Protein AF-A0A2Z2I268-F1 (afdb_monomer_lite)

Secondary structure (DSSP, 8-state):
-EEEEEEEEEEEEEEEEE-TTS-EEEEEEEEEEEEEEEEEEETTTEEEE-TT--THHHHHHHHHHT----PPEE-HHHHHHTSSS-EEEEEEEEEETTTEEEEEEE-SSGGGSHHHHHHHHHS-EEEEEEEEEETTEEEEEEEETTS-EEEEES---HHHHHHHHHHHTGGGEE----

Foldseek 3Di:
DKDKDKDKDKDWDWDWDQDPVRDIDIDIDIDIDMDMWMWDDDPPAAIDIDPPDDPCVQVVVCVVVVHRHDFWFFQPLVLVVPAPQWWWQKWKWADDDDPGRIDMDGDTSCCPPPVVVSCSVPTRTFKTWTFHDDPHFTWTKIDGRRGDIDTPPDPDDPVRVVVCCVVRTRVRTDDPDD

Sequence (178 aa):
MEGTIAIEQQVEYEESEIDGNGNVQSESRYRKVAERAQFIQVPNQFVILESGAPSMMFDILGRTTDCAYEPAEIDIDGFILDQEEPSLWMLGFYEHGTQAENGTLYGSDIADDPIASDILQDSACNQVGIEHFYSDDAVKARASESGYIEVYSPDYEVEEFTDYLVDVLASHINRPTV

pLDDT: mean 86.97, std 7.16, range [46.28, 96.5]

Structure (mmCIF, N/CA/C/O backbone):
data_AF-A0A2Z2I268-F1
#
_entry.id   AF-A0A2Z2I268-F1
#
loop_
_atom_site.group_PDB
_atom_site.id
_atom_site.type_symbol
_atom_site.label_atom_id
_atom_site.label_alt_id
_atom_site.label_comp_id
_atom_site.label_asym_id
_atom_site.label_entity_id
_atom_site.label_seq_id
_atom_site.pdbx_PDB_ins_code
_atom_site.Cartn_x
_atom_site.Cartn_y
_atom_site.Cartn_z
_atom_site.occupancy
_atom_site.B_iso_or_equiv
_atom_site.auth_seq_id
_atom_site.auth_comp_id
_atom_site.auth_asym_id
_atom_site.auth_atom_id
_atom_site.pdbx_PDB_model_num
ATOM 1 N N . MET A 1 1 ? -17.820 -6.958 -0.004 1.00 83.12 1 MET A N 1
ATOM 2 C CA . MET A 1 1 ? -18.765 -6.470 1.031 1.00 83.12 1 MET A CA 1
ATOM 3 C C . MET A 1 1 ? -18.080 -5.348 1.773 1.00 83.12 1 MET A C 1
ATOM 5 O O . MET A 1 1 ? -16.990 -5.573 2.276 1.00 83.12 1 MET A O 1
ATOM 9 N N . GLU A 1 2 ? -18.700 -4.178 1.838 1.00 89.62 2 GLU A N 1
ATOM 10 C CA . GLU A 1 2 ? -18.192 -3.047 2.617 1.00 89.62 2 GLU A CA 1
ATOM 11 C C . GLU A 1 2 ? -18.703 -3.093 4.054 1.00 89.62 2 GLU A C 1
ATOM 13 O O . GLU A 1 2 ? -19.830 -3.527 4.320 1.00 89.62 2 GLU A O 1
ATOM 18 N N . GLY A 1 3 ? -17.884 -2.618 4.982 1.00 88.06 3 GLY A N 1
ATOM 19 C CA . GLY A 1 3 ? -18.253 -2.517 6.381 1.00 88.06 3 GLY A CA 1
ATOM 20 C C . GLY A 1 3 ? -17.478 -1.441 7.123 1.00 88.06 3 GLY A C 1
ATOM 21 O O . GLY A 1 3 ? -16.538 -0.827 6.623 1.00 88.06 3 GLY A O 1
ATOM 22 N N . THR A 1 4 ? -17.899 -1.204 8.360 1.00 88.94 4 THR A N 1
ATOM 23 C CA . THR A 1 4 ? -17.214 -0.302 9.284 1.00 88.94 4 THR A CA 1
ATOM 24 C C . THR A 1 4 ? -16.918 -1.051 10.564 1.00 88.94 4 THR A C 1
ATOM 26 O O . THR A 1 4 ? -17.794 -1.712 11.127 1.00 88.94 4 THR A O 1
ATOM 29 N N . ILE A 1 5 ? -15.693 -0.904 11.046 1.00 86.62 5 ILE A N 1
ATOM 30 C CA . ILE A 1 5 ? -15.260 -1.386 12.349 1.00 86.62 5 ILE A CA 1
ATOM 31 C C . ILE A 1 5 ? -14.951 -0.191 13.249 1.00 86.62 5 ILE A C 1
ATOM 33 O O . ILE A 1 5 ? -14.466 0.844 12.793 1.00 86.62 5 ILE A O 1
ATOM 37 N N . ALA A 1 6 ? -15.278 -0.309 14.533 1.00 86.75 6 ALA A N 1
ATOM 38 C CA . ALA A 1 6 ? -15.026 0.730 15.518 1.00 86.75 6 ALA A CA 1
ATOM 39 C C . ALA A 1 6 ? -14.475 0.118 16.803 1.00 86.75 6 ALA A C 1
ATOM 41 O O . ALA A 1 6 ? -14.964 -0.917 17.259 1.00 86.75 6 ALA A O 1
ATOM 42 N N . ILE A 1 7 ? -13.485 0.782 17.392 1.00 83.69 7 ILE A N 1
ATOM 43 C CA . ILE A 1 7 ? -12.809 0.349 18.613 1.00 83.69 7 ILE A CA 1
ATOM 44 C C . ILE A 1 7 ? -12.699 1.513 19.590 1.00 83.69 7 ILE A C 1
ATOM 46 O O . ILE A 1 7 ? -12.610 2.670 19.187 1.00 83.69 7 ILE A O 1
ATOM 50 N N . GLU A 1 8 ? -12.693 1.211 20.883 1.00 85.69 8 GLU A N 1
ATOM 51 C CA . GLU A 1 8 ? -12.307 2.166 21.920 1.00 85.69 8 GLU A CA 1
ATOM 52 C C . GLU A 1 8 ? -10.978 1.701 22.511 1.00 85.69 8 GLU A C 1
ATOM 54 O O . GLU A 1 8 ? -10.890 0.579 23.013 1.00 85.69 8 GLU A O 1
ATOM 59 N N . GLN A 1 9 ? -9.960 2.559 22.467 1.00 83.44 9 GLN A N 1
ATOM 60 C CA . GLN A 1 9 ? -8.645 2.271 23.031 1.00 83.44 9 GLN A CA 1
ATOM 61 C C . GLN A 1 9 ? -8.182 3.345 24.013 1.00 83.44 9 GLN A C 1
ATOM 63 O O . GLN A 1 9 ? -8.566 4.512 23.922 1.00 83.44 9 GLN A O 1
ATOM 68 N N . GLN A 1 10 ? -7.354 2.943 24.978 1.00 87.62 10 GLN A N 1
ATOM 69 C CA . GLN A 1 10 ? -6.630 3.879 25.833 1.00 87.62 10 GLN A CA 1
ATOM 70 C C . GLN A 1 10 ? -5.290 4.201 25.187 1.00 87.62 10 GLN A C 1
ATOM 72 O O . GLN A 1 10 ? -4.464 3.312 25.007 1.00 87.62 10 GLN A O 1
ATOM 77 N N . VAL A 1 11 ? -5.086 5.474 24.866 1.00 87.44 11 VAL A N 1
ATOM 78 C CA . VAL A 1 11 ? -3.840 5.976 24.287 1.00 87.44 11 VAL A CA 1
ATOM 79 C C . VAL A 1 11 ? -3.118 6.796 25.345 1.00 87.44 11 VAL A C 1
ATOM 81 O O . VAL A 1 11 ? -3.721 7.681 25.966 1.00 87.44 11 VAL A O 1
ATOM 84 N N . GLU A 1 12 ? -1.845 6.476 25.559 1.00 89.94 12 GLU A N 1
ATOM 85 C CA . GLU A 1 12 ? -0.940 7.273 26.382 1.00 89.94 12 GLU A CA 1
ATOM 86 C C . GLU A 1 12 ? -0.520 8.534 25.622 1.00 89.94 12 GLU A C 1
ATOM 88 O O . GLU A 1 12 ? -0.237 8.486 24.425 1.00 89.94 12 GLU A O 1
ATOM 93 N N . TYR A 1 13 ? -0.496 9.671 26.305 1.00 89.19 13 TYR A N 1
ATOM 94 C CA . TYR A 1 13 ? 0.035 10.921 25.780 1.00 89.19 13 TYR A CA 1
ATOM 95 C C . TYR A 1 13 ? 0.835 11.639 26.864 1.00 89.19 13 TYR A C 1
ATOM 97 O O . TYR A 1 13 ? 0.516 11.546 28.050 1.00 89.19 13 TYR A O 1
ATOM 105 N N . GLU A 1 14 ? 1.865 12.370 26.447 1.00 90.06 14 GLU A N 1
ATOM 106 C CA . GLU A 1 14 ? 2.637 13.227 27.341 1.00 90.06 14 GLU A CA 1
ATOM 107 C C . GLU A 1 14 ? 2.021 14.625 27.384 1.00 90.06 14 GLU A C 1
ATOM 109 O O . GLU A 1 14 ? 1.781 15.257 26.352 1.00 90.06 14 GLU A O 1
ATOM 114 N N . GLU A 1 15 ? 1.766 15.116 28.592 1.00 89.81 15 GLU A N 1
ATOM 115 C CA . GLU A 1 15 ? 1.411 16.508 28.837 1.00 89.81 15 GLU A CA 1
ATOM 116 C C . GLU A 1 15 ? 2.597 17.195 29.509 1.00 89.81 15 GLU A C 1
ATOM 118 O O . GLU A 1 15 ? 3.035 16.775 30.582 1.00 89.81 15 GLU A O 1
ATOM 123 N N . SER A 1 16 ? 3.134 18.231 28.861 1.00 90.62 16 SER A N 1
ATOM 124 C CA . SER A 1 16 ? 4.250 19.014 29.388 1.00 90.62 16 SER A CA 1
ATOM 125 C C . SER A 1 16 ? 3.774 20.375 29.882 1.00 90.62 16 SER A C 1
ATOM 127 O O . SER A 1 16 ? 3.168 21.139 29.129 1.00 90.62 16 SER A O 1
ATOM 129 N N . GLU A 1 17 ? 4.112 20.711 31.123 1.00 86.94 17 GLU A N 1
ATOM 130 C CA . GLU A 1 17 ? 3.872 22.028 31.712 1.00 86.94 17 GLU A CA 1
ATOM 131 C C . GLU A 1 17 ? 5.206 22.703 32.052 1.00 86.94 17 GLU A C 1
ATOM 133 O O . GLU A 1 17 ? 6.148 22.060 32.523 1.00 86.94 17 GLU A O 1
ATOM 138 N N . ILE A 1 18 ? 5.293 24.011 31.790 1.00 87.88 18 ILE A N 1
ATOM 139 C CA . ILE A 1 18 ? 6.436 24.837 32.185 1.00 87.88 18 ILE A CA 1
ATOM 140 C C . ILE A 1 18 ? 6.054 25.573 33.465 1.00 87.88 18 ILE A C 1
ATOM 142 O O . ILE A 1 18 ? 5.133 26.392 33.458 1.00 87.88 18 ILE A O 1
ATOM 146 N N . ASP A 1 19 ? 6.764 25.298 34.557 1.00 85.94 19 ASP A N 1
ATOM 147 C CA . ASP A 1 19 ? 6.516 25.976 35.826 1.00 85.94 19 ASP A CA 1
ATOM 148 C C . ASP A 1 19 ? 6.987 27.447 35.804 1.00 85.94 19 ASP A C 1
ATOM 150 O O . ASP A 1 19 ? 7.708 27.901 34.912 1.00 85.94 19 ASP A O 1
ATOM 154 N N . GLY A 1 20 ? 6.605 28.221 36.826 1.00 79.25 20 GLY A N 1
ATOM 155 C CA . GLY A 1 20 ? 6.996 29.632 36.958 1.00 79.25 20 GLY A CA 1
ATOM 156 C C . GLY A 1 20 ? 8.507 29.886 37.104 1.00 79.25 20 GLY A C 1
ATOM 157 O O . GLY A 1 20 ? 8.922 31.044 37.083 1.00 79.25 20 GLY A O 1
ATOM 158 N N . ASN A 1 21 ? 9.322 28.834 37.240 1.00 85.19 21 ASN A N 1
ATOM 159 C CA . ASN A 1 21 ? 10.784 28.881 37.291 1.00 85.19 21 ASN A CA 1
ATOM 160 C C . ASN A 1 21 ? 11.436 28.402 35.979 1.00 85.19 21 ASN A C 1
ATOM 162 O O . ASN A 1 21 ? 12.664 28.383 35.888 1.00 85.19 21 ASN A O 1
ATOM 166 N N . GLY A 1 22 ? 10.643 28.035 34.969 1.00 83.62 22 GLY A N 1
ATOM 167 C CA . GLY A 1 22 ? 11.122 27.562 33.674 1.00 83.62 22 GLY A CA 1
ATOM 168 C C . GLY A 1 22 ? 11.483 26.076 33.627 1.00 83.62 22 GLY A C 1
ATOM 169 O O . GLY A 1 22 ? 12.106 25.654 32.654 1.00 83.62 22 GLY A O 1
ATOM 170 N N . ASN A 1 23 ? 11.119 25.274 34.634 1.00 86.00 23 ASN A N 1
ATOM 171 C CA . ASN A 1 23 ? 11.296 23.823 34.555 1.00 86.00 23 ASN A CA 1
ATOM 172 C C . ASN A 1 23 ? 10.165 23.203 33.735 1.00 86.00 23 ASN A C 1
ATOM 174 O O . ASN A 1 23 ? 8.999 23.529 33.946 1.00 86.00 23 ASN A O 1
ATOM 178 N N . VAL A 1 24 ? 10.513 22.269 32.852 1.00 85.88 24 VAL A N 1
ATOM 179 C CA . VAL A 1 24 ? 9.539 21.450 32.125 1.00 85.88 24 VAL A CA 1
ATOM 180 C C . VAL A 1 24 ? 9.267 20.189 32.938 1.00 85.88 24 VAL A C 1
ATOM 182 O O . VAL A 1 24 ? 10.198 19.445 33.249 1.00 85.88 24 VAL A O 1
ATOM 185 N N . GLN A 1 25 ? 8.007 19.948 33.282 1.00 84.62 25 GLN A N 1
ATOM 186 C CA . GLN A 1 25 ? 7.550 18.680 33.845 1.00 84.62 25 GLN A CA 1
ATOM 187 C C . GLN A 1 25 ? 6.657 17.991 32.820 1.00 84.62 25 GLN A C 1
ATOM 189 O O . GLN A 1 25 ? 5.728 18.613 32.316 1.00 84.62 25 GLN A O 1
ATOM 194 N N . SER A 1 26 ? 6.948 16.725 32.523 1.00 89.00 26 SER A N 1
ATOM 195 C CA . SER A 1 26 ? 6.102 15.879 31.679 1.00 89.00 26 SER A CA 1
ATOM 196 C C . SER A 1 26 ? 5.417 14.825 32.542 1.00 89.00 26 SER A C 1
ATOM 198 O O . SER A 1 26 ? 6.075 14.161 33.346 1.00 89.00 26 SER A O 1
ATOM 200 N N . GLU A 1 27 ? 4.108 14.669 32.374 1.00 89.94 27 GLU A N 1
ATOM 201 C CA . GLU A 1 27 ? 3.313 13.610 32.997 1.00 89.94 27 GLU A CA 1
ATOM 202 C C . GLU A 1 27 ? 2.677 12.743 31.903 1.00 89.94 27 GLU A C 1
ATOM 204 O O . GLU A 1 27 ? 2.042 13.260 30.980 1.00 89.94 27 GLU A O 1
ATOM 209 N N . SER A 1 28 ? 2.826 11.420 32.020 1.00 89.38 28 SER A N 1
ATOM 210 C CA . SER A 1 28 ? 2.080 10.464 31.200 1.00 89.38 28 SER A CA 1
ATOM 211 C C . SER A 1 28 ? 0.619 10.440 31.626 1.00 89.38 28 SER A C 1
ATOM 213 O O . SER A 1 28 ? 0.295 10.161 32.785 1.00 89.38 28 SER A O 1
ATOM 215 N N . ARG A 1 29 ? -0.283 10.671 30.678 1.00 92.25 29 ARG A N 1
ATOM 216 C CA . ARG A 1 29 ? -1.727 10.563 30.879 1.00 92.25 29 ARG A CA 1
ATOM 217 C C . ARG A 1 29 ? -2.340 9.625 29.861 1.00 92.25 29 ARG A C 1
ATOM 219 O O . ARG A 1 29 ? -1.812 9.411 28.779 1.00 92.25 29 ARG A O 1
ATOM 226 N N . TYR A 1 30 ? -3.499 9.082 30.212 1.00 91.38 30 TYR A N 1
ATOM 227 C CA . TYR A 1 30 ? -4.261 8.204 29.335 1.00 91.38 30 TYR A CA 1
ATOM 228 C C . TYR A 1 30 ? -5.578 8.865 28.969 1.00 91.38 30 TYR A C 1
ATOM 230 O O . TYR A 1 30 ? -6.285 9.395 29.830 1.00 91.38 30 TYR A O 1
ATOM 238 N N . ARG A 1 31 ? -5.949 8.779 27.696 1.00 89.62 31 ARG A N 1
ATOM 239 C CA . ARG A 1 31 ? -7.285 9.155 27.228 1.00 89.62 31 ARG A CA 1
ATOM 240 C C . ARG A 1 31 ? -7.908 8.016 26.442 1.00 89.62 31 ARG A C 1
ATOM 242 O O . ARG A 1 31 ? -7.213 7.264 25.765 1.00 89.62 31 ARG A O 1
ATOM 249 N N . LYS A 1 32 ? -9.233 7.912 26.520 1.00 90.12 32 LYS A N 1
ATOM 250 C CA . LYS A 1 32 ? -10.000 7.024 25.649 1.00 90.12 32 LYS A CA 1
ATOM 251 C C . LYS A 1 32 ? -10.163 7.683 24.286 1.00 90.12 32 LYS A C 1
ATOM 253 O O . LYS A 1 32 ? -10.634 8.817 24.212 1.00 90.12 32 LYS A O 1
ATOM 258 N N . VAL A 1 33 ? -9.786 6.971 23.236 1.00 86.50 33 VAL A N 1
ATOM 259 C CA . VAL A 1 33 ? -9.963 7.377 21.844 1.00 86.50 33 VAL A CA 1
ATOM 260 C C . VAL A 1 33 ? -10.835 6.330 21.169 1.00 86.50 33 VAL A C 1
ATOM 262 O O . VAL A 1 33 ? -10.580 5.132 21.289 1.00 86.50 33 VAL A O 1
ATOM 265 N N . ALA A 1 34 ? -11.895 6.790 20.507 1.00 85.94 34 ALA A N 1
ATOM 266 C CA . ALA A 1 34 ? -12.694 5.946 19.637 1.00 85.94 34 ALA A CA 1
ATOM 267 C C . ALA A 1 34 ? -12.119 6.040 18.226 1.00 85.94 34 ALA A C 1
ATOM 269 O O . ALA A 1 34 ? -12.072 7.129 17.654 1.00 85.94 34 ALA A O 1
ATOM 270 N N . GLU A 1 35 ? -11.711 4.907 17.678 1.00 85.38 35 GLU A N 1
ATOM 271 C CA . GLU A 1 35 ? -11.192 4.809 16.322 1.00 85.38 35 GLU A CA 1
ATOM 272 C C . GLU A 1 35 ? -12.149 4.015 15.458 1.00 85.38 35 GLU A C 1
ATOM 274 O O . GLU A 1 35 ? -12.860 3.123 15.928 1.00 85.38 35 GLU A O 1
ATOM 279 N N . ARG A 1 36 ? -12.216 4.400 14.192 1.00 87.06 36 ARG A N 1
ATOM 280 C CA . ARG A 1 36 ? -13.084 3.794 13.196 1.00 87.06 36 ARG A CA 1
ATOM 281 C C . ARG A 1 36 ? -12.275 3.605 11.934 1.00 87.06 36 ARG A C 1
ATOM 283 O O . ARG A 1 36 ? -11.471 4.472 11.617 1.00 87.06 36 ARG A O 1
ATOM 290 N N . ALA A 1 37 ? -12.531 2.509 11.244 1.00 87.38 37 ALA A N 1
ATOM 291 C CA . ALA A 1 37 ? -12.019 2.295 9.906 1.00 87.38 37 ALA A CA 1
ATOM 292 C C . ALA A 1 37 ? -13.091 1.651 9.045 1.00 87.38 37 ALA A C 1
ATOM 294 O O . ALA A 1 37 ? -13.948 0.893 9.529 1.00 87.38 37 ALA A O 1
ATOM 295 N N . GLN A 1 38 ? -13.022 1.953 7.761 1.00 89.81 38 GLN A N 1
ATOM 296 C CA . GLN A 1 38 ? -13.740 1.209 6.746 1.00 89.8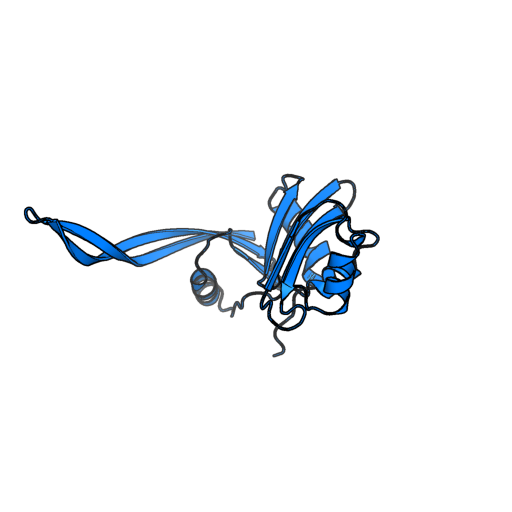1 38 GLN A CA 1
ATOM 297 C C . GLN A 1 38 ? -12.952 -0.035 6.347 1.00 89.81 38 GLN A C 1
ATOM 299 O O . GLN A 1 38 ? -11.724 -0.086 6.458 1.00 89.81 38 GLN A O 1
ATOM 304 N N . PHE A 1 39 ? -13.679 -1.057 5.913 1.00 90.19 39 PHE A N 1
ATOM 305 C CA . PHE A 1 39 ? -13.072 -2.253 5.359 1.00 90.19 39 PHE A CA 1
ATOM 306 C C . PHE A 1 39 ? -13.881 -2.798 4.191 1.00 90.19 39 PHE A C 1
ATOM 308 O O . PHE A 1 39 ? -15.109 -2.678 4.148 1.00 90.19 39 PHE A O 1
ATOM 315 N N . ILE A 1 40 ? -13.177 -3.462 3.281 1.00 90.06 40 ILE A N 1
ATOM 316 C CA . ILE A 1 40 ? -13.757 -4.216 2.176 1.00 90.06 40 ILE A CA 1
ATOM 317 C C . ILE A 1 40 ? -13.368 -5.674 2.370 1.00 90.06 40 ILE A C 1
ATOM 319 O O . ILE A 1 40 ? -12.192 -6.016 2.429 1.00 90.06 40 ILE A O 1
ATOM 323 N N . GLN A 1 41 ? -14.359 -6.550 2.466 1.00 87.00 41 GLN A N 1
ATOM 324 C CA . GLN A 1 41 ? -14.152 -7.990 2.469 1.00 87.00 41 GLN A CA 1
ATOM 325 C C . GLN A 1 41 ? -14.389 -8.555 1.069 1.00 87.00 41 GLN A C 1
ATOM 327 O O . GLN A 1 41 ? -15.510 -8.465 0.546 1.00 87.00 41 GLN A O 1
ATOM 332 N N . VAL A 1 42 ? -13.362 -9.199 0.516 1.00 86.25 42 VAL A N 1
ATOM 333 C CA . VAL A 1 42 ? -13.444 -10.038 -0.683 1.00 86.25 42 VAL A CA 1
ATOM 334 C C . VAL A 1 42 ? -13.592 -11.494 -0.223 1.00 86.25 42 VAL A C 1
ATOM 336 O O . VAL A 1 42 ? -12.652 -12.065 0.340 1.00 86.25 42 VAL A O 1
ATOM 339 N N . PRO A 1 43 ? -14.781 -12.111 -0.375 1.00 80.69 43 PRO A N 1
ATOM 340 C CA . PRO A 1 43 ? -15.060 -13.423 0.201 1.00 80.69 43 PRO A CA 1
ATOM 341 C C . PRO A 1 43 ? -14.058 -14.496 -0.233 1.00 80.69 43 PRO A C 1
ATOM 343 O O . PRO A 1 43 ? -13.804 -14.668 -1.422 1.00 80.69 43 PRO A O 1
ATOM 346 N N . ASN A 1 44 ? -13.550 -15.261 0.738 1.00 77.06 44 ASN A N 1
ATOM 347 C CA . ASN A 1 44 ? -12.555 -16.326 0.546 1.00 77.06 44 ASN A CA 1
ATOM 348 C C . ASN A 1 44 ? -11.223 -15.866 -0.078 1.00 77.06 44 ASN A C 1
ATOM 350 O O . ASN A 1 44 ? -10.492 -16.706 -0.603 1.00 77.06 44 ASN A O 1
ATOM 354 N N . GLN A 1 45 ? -10.916 -14.565 -0.041 1.00 82.94 45 GLN A N 1
ATOM 355 C CA . GLN A 1 45 ? -9.664 -14.024 -0.571 1.00 82.94 45 GLN A CA 1
ATOM 356 C C . GLN A 1 45 ? -8.932 -13.182 0.474 1.00 82.94 45 GLN A C 1
ATOM 358 O O . GLN A 1 45 ? -7.995 -13.675 1.094 1.00 82.94 45 GLN A O 1
ATOM 363 N N . PHE A 1 46 ? -9.364 -11.941 0.696 1.00 86.88 46 PHE A N 1
ATOM 364 C CA . PHE A 1 46 ? -8.677 -10.994 1.574 1.00 86.88 46 PHE A CA 1
ATOM 365 C C . PHE A 1 46 ? -9.636 -9.937 2.135 1.00 86.88 46 PHE A C 1
ATOM 367 O O . PHE A 1 46 ? -10.790 -9.808 1.712 1.00 86.88 46 PHE A O 1
ATOM 374 N N . VAL A 1 47 ? -9.145 -9.182 3.117 1.00 88.88 47 VAL A N 1
ATOM 375 C CA . VAL A 1 47 ? -9.803 -7.984 3.642 1.00 88.88 47 VAL A CA 1
ATOM 376 C C . VAL A 1 47 ? -8.869 -6.799 3.458 1.00 88.88 47 VAL A C 1
ATOM 378 O O . VAL A 1 47 ? -7.696 -6.879 3.810 1.00 88.88 47 VAL A O 1
ATOM 381 N N . ILE A 1 48 ? -9.412 -5.703 2.943 1.00 89.56 48 ILE A N 1
ATOM 382 C CA . ILE A 1 48 ? -8.727 -4.419 2.821 1.00 89.56 48 ILE A CA 1
ATOM 383 C C . ILE A 1 48 ? -9.209 -3.535 3.963 1.00 89.56 48 ILE A C 1
ATOM 385 O O . ILE A 1 48 ? -10.417 -3.425 4.187 1.00 89.56 48 ILE A O 1
ATOM 389 N N . LEU A 1 49 ? -8.277 -2.905 4.670 1.00 89.50 49 LEU A N 1
ATOM 390 C CA . LEU A 1 49 ? -8.569 -1.871 5.656 1.00 89.50 49 LEU A CA 1
ATOM 391 C C . LEU A 1 49 ? -8.231 -0.499 5.081 1.00 89.50 49 LEU A C 1
ATOM 393 O O . LEU A 1 49 ? -7.268 -0.350 4.332 1.00 89.50 49 LEU A O 1
ATOM 397 N N . GLU A 1 50 ? -9.008 0.504 5.476 1.00 88.31 50 GLU A N 1
ATOM 398 C CA . GLU A 1 50 ? -8.687 1.906 5.224 1.00 88.31 50 GLU A CA 1
ATOM 399 C C . GLU A 1 50 ? -7.276 2.252 5.731 1.00 88.31 50 GLU A C 1
ATOM 401 O O . GLU A 1 50 ? -6.838 1.793 6.790 1.00 88.31 50 GLU A O 1
ATOM 406 N N . SER A 1 51 ? -6.559 3.087 4.977 1.00 80.38 51 SER A N 1
ATOM 407 C CA . SER A 1 51 ? -5.223 3.541 5.362 1.00 80.38 51 SER A CA 1
ATOM 408 C C . SER A 1 51 ? -5.235 4.227 6.734 1.00 80.38 51 SER A C 1
ATOM 410 O O . SER A 1 51 ? -6.113 5.030 7.044 1.00 80.38 51 SER A O 1
ATOM 412 N N . GLY A 1 52 ? -4.242 3.912 7.568 1.00 78.44 52 GLY A N 1
ATOM 413 C CA . GLY A 1 52 ? -4.146 4.425 8.938 1.00 78.44 52 GLY A CA 1
ATOM 414 C C . GLY A 1 52 ? -5.013 3.683 9.960 1.00 78.44 52 GLY A C 1
ATOM 415 O O . GLY A 1 52 ? -4.953 4.014 11.145 1.00 78.44 52 GLY A O 1
ATOM 416 N N . ALA A 1 53 ? -5.771 2.664 9.543 1.00 80.88 53 ALA A N 1
ATOM 417 C CA . ALA A 1 53 ? -6.445 1.762 10.465 1.00 80.88 53 ALA A CA 1
ATOM 418 C C . ALA A 1 53 ? -5.428 1.044 11.380 1.00 80.88 53 ALA A C 1
ATOM 420 O O . ALA A 1 53 ? -4.400 0.551 10.907 1.00 80.88 53 ALA A O 1
ATOM 421 N N . PRO A 1 54 ? -5.704 0.928 12.690 1.00 73.25 54 PRO A N 1
ATOM 422 C CA . PRO A 1 54 ? -4.879 0.146 13.601 1.00 73.25 54 PRO A CA 1
ATOM 423 C C . PRO A 1 54 ? -4.777 -1.315 13.177 1.00 73.25 54 PRO A C 1
ATOM 425 O O . PRO A 1 54 ? -5.791 -1.956 12.904 1.00 73.25 54 PRO A O 1
ATOM 428 N N . SER A 1 55 ? -3.579 -1.891 13.270 1.00 74.06 55 SER A N 1
ATOM 429 C CA . SER A 1 55 ? -3.348 -3.320 13.008 1.00 74.06 55 SER A CA 1
ATOM 430 C C . SER A 1 55 ? -4.231 -4.243 13.860 1.00 74.06 55 SER A C 1
ATOM 432 O O . SER A 1 55 ? -4.665 -5.292 13.392 1.00 74.06 55 SER A O 1
ATOM 434 N N . MET A 1 56 ? -4.594 -3.821 15.078 1.00 77.38 56 MET A N 1
ATOM 435 C CA . MET A 1 56 ? -5.525 -4.545 15.958 1.00 77.38 56 MET A CA 1
ATOM 436 C C . MET A 1 56 ? -6.917 -4.757 15.330 1.00 77.38 56 MET A C 1
ATOM 438 O O . MET A 1 56 ? -7.677 -5.619 15.772 1.00 77.38 56 MET A O 1
ATOM 442 N N . MET A 1 57 ? -7.287 -4.002 14.295 1.00 81.44 57 MET A N 1
ATOM 443 C CA . MET A 1 57 ? -8.558 -4.211 13.604 1.00 81.44 57 MET A CA 1
ATOM 444 C C . MET A 1 57 ? -8.624 -5.566 12.888 1.00 81.44 57 MET A C 1
ATOM 446 O O . MET A 1 57 ? -9.708 -6.152 12.855 1.00 81.44 57 MET A O 1
ATOM 450 N N . PHE A 1 58 ? -7.496 -6.125 12.429 1.00 82.00 58 PHE A N 1
ATOM 451 C CA . PHE A 1 58 ? -7.447 -7.496 11.904 1.00 82.00 58 PHE A CA 1
ATOM 452 C C . PHE A 1 58 ? -7.823 -8.531 12.973 1.00 82.00 58 PHE A C 1
ATOM 454 O O . PHE A 1 58 ? -8.645 -9.408 12.709 1.00 82.00 58 PHE A O 1
ATOM 461 N N . ASP A 1 59 ? -7.331 -8.379 14.209 1.00 82.19 59 ASP A N 1
ATOM 462 C CA . ASP A 1 59 ? -7.683 -9.274 15.323 1.00 82.19 59 ASP A CA 1
ATOM 463 C C . ASP A 1 59 ? -9.186 -9.254 15.620 1.00 82.19 59 ASP A C 1
ATOM 465 O O . ASP A 1 59 ? -9.799 -10.277 15.937 1.00 82.19 59 ASP A O 1
ATOM 469 N N . ILE A 1 60 ? -9.803 -8.075 15.553 1.00 83.50 60 ILE A N 1
ATOM 470 C CA . ILE A 1 60 ? -11.223 -7.902 15.874 1.00 83.50 60 ILE A CA 1
ATOM 471 C C . ILE A 1 60 ? -12.100 -8.462 14.760 1.00 83.50 60 ILE A C 1
ATOM 473 O O . ILE A 1 60 ? -13.077 -9.165 15.048 1.00 83.50 60 ILE A O 1
ATOM 477 N N . LEU A 1 61 ? -11.745 -8.197 13.502 1.00 83.38 61 LEU A N 1
ATOM 478 C CA . LEU A 1 61 ? -12.385 -8.843 12.361 1.00 83.38 61 LEU A CA 1
ATOM 479 C C . LEU A 1 61 ? -12.264 -10.361 12.480 1.00 83.38 61 LEU A C 1
ATOM 481 O O . LEU A 1 61 ? -13.259 -11.068 12.303 1.00 83.38 61 LEU A O 1
ATOM 485 N N . GLY A 1 62 ? -11.088 -10.859 12.860 1.00 83.81 62 GLY A N 1
ATOM 486 C CA . GLY A 1 62 ? -10.831 -12.284 13.009 1.00 83.81 62 GLY A CA 1
ATOM 487 C C . GLY A 1 62 ? -11.724 -12.940 14.056 1.00 83.81 62 GLY A C 1
ATOM 488 O O . GLY A 1 62 ? -12.419 -13.913 13.772 1.00 83.81 62 GLY A O 1
ATOM 489 N N . ARG A 1 63 ? -11.835 -12.324 15.238 1.00 83.88 63 ARG A N 1
ATOM 490 C CA . ARG A 1 63 ? -12.749 -12.775 16.305 1.00 83.88 63 ARG A CA 1
ATOM 491 C C . ARG A 1 63 ? -14.222 -12.747 15.899 1.00 83.88 63 ARG A C 1
ATOM 493 O O . ARG A 1 63 ? -14.997 -13.562 16.385 1.00 83.88 63 ARG A O 1
ATOM 500 N N . THR A 1 64 ? -14.618 -11.793 15.059 1.00 82.50 64 THR A N 1
ATOM 501 C CA . THR A 1 64 ? -16.022 -11.616 14.645 1.00 82.50 64 THR A CA 1
ATOM 502 C C . THR A 1 64 ? -16.417 -12.583 13.532 1.00 82.50 64 THR A C 1
ATOM 504 O O . THR A 1 64 ? -17.569 -13.005 13.461 1.00 82.50 64 THR A O 1
ATOM 507 N N . THR A 1 65 ? -15.468 -12.933 12.668 1.00 79.56 65 THR A N 1
ATOM 508 C CA . THR A 1 65 ? -15.692 -13.788 11.492 1.00 79.56 65 THR A CA 1
ATOM 509 C C . THR A 1 65 ? -15.212 -15.227 11.682 1.00 79.56 65 THR A C 1
ATOM 511 O O . THR A 1 65 ? -15.365 -16.030 10.768 1.00 79.56 65 THR A O 1
ATOM 514 N N . ASP A 1 66 ? -14.668 -15.556 12.859 1.00 81.94 66 ASP A N 1
ATOM 515 C CA . ASP A 1 66 ? -14.037 -16.849 13.164 1.00 81.94 66 ASP A CA 1
ATOM 516 C C . ASP A 1 66 ? -12.952 -17.221 12.133 1.00 81.94 66 ASP A C 1
ATOM 518 O O . ASP A 1 66 ? -12.827 -18.361 11.691 1.00 81.94 66 ASP A O 1
ATOM 522 N N . CYS A 1 67 ? -12.190 -16.211 11.703 1.00 81.56 67 CYS A N 1
ATOM 523 C CA . CYS A 1 67 ? -11.114 -16.317 10.720 1.00 81.56 67 CYS A CA 1
ATOM 524 C C . CYS A 1 67 ? -9.818 -15.759 11.318 1.00 81.56 67 CYS A C 1
ATOM 526 O O . CYS A 1 67 ? -9.846 -14.818 12.107 1.00 81.56 67 CYS A O 1
ATOM 528 N N . ALA A 1 68 ? -8.669 -16.310 10.934 1.00 81.19 68 ALA A N 1
ATOM 529 C CA . ALA A 1 68 ? -7.384 -15.670 11.199 1.00 81.19 68 ALA A CA 1
ATOM 530 C C . ALA A 1 68 ? -7.053 -14.752 10.018 1.00 81.19 68 ALA A C 1
ATOM 532 O O . ALA A 1 68 ? -7.056 -15.208 8.876 1.00 81.19 68 ALA A O 1
ATOM 533 N N . TYR A 1 69 ? -6.805 -13.472 10.294 1.00 81.81 69 TYR A N 1
ATOM 534 C CA . TYR A 1 69 ? -6.287 -12.531 9.304 1.00 81.81 69 TYR A CA 1
ATOM 535 C C . TYR A 1 69 ? -4.836 -12.228 9.635 1.00 81.81 69 TYR A C 1
ATOM 537 O O . TYR A 1 69 ? -4.508 -11.932 10.783 1.00 81.81 69 TYR A O 1
ATOM 545 N N . GLU A 1 70 ? -3.994 -12.275 8.617 1.00 79.69 70 GLU A N 1
ATOM 546 C CA . GLU A 1 70 ? -2.590 -11.897 8.689 1.00 79.69 70 GLU A CA 1
ATOM 547 C C . GLU A 1 70 ? -2.357 -10.780 7.667 1.00 79.69 70 GLU A C 1
ATOM 549 O O . GLU A 1 70 ? -3.039 -10.760 6.634 1.00 79.69 70 GLU A O 1
ATOM 554 N N . PRO A 1 71 ? -1.452 -9.823 7.944 1.00 81.38 71 PRO A N 1
ATOM 555 C CA . PRO A 1 71 ? -1.042 -8.852 6.941 1.00 81.38 71 PRO A CA 1
ATOM 556 C C . PRO A 1 71 ? -0.576 -9.569 5.673 1.00 81.38 71 PRO A C 1
ATOM 558 O O . PRO A 1 71 ? 0.205 -10.516 5.744 1.00 81.38 71 PRO A O 1
ATOM 561 N N . ALA A 1 72 ? -1.081 -9.127 4.525 1.00 86.25 72 ALA A N 1
ATOM 562 C CA . ALA A 1 72 ? -0.625 -9.630 3.241 1.00 86.25 72 ALA A CA 1
ATOM 563 C C . ALA A 1 72 ? 0.781 -9.096 2.954 1.00 86.25 72 ALA A C 1
ATOM 565 O O . ALA A 1 72 ? 1.030 -7.903 3.133 1.00 86.25 72 ALA A O 1
ATOM 566 N N . GLU A 1 73 ? 1.662 -9.965 2.468 1.00 91.25 73 GLU A N 1
ATOM 567 C CA . GLU A 1 73 ? 2.925 -9.553 1.862 1.00 91.25 73 GLU A CA 1
ATOM 568 C C . GLU A 1 73 ? 2.784 -9.590 0.338 1.00 91.25 73 GLU A C 1
ATOM 570 O O . GLU A 1 73 ? 2.233 -10.549 -0.203 1.00 91.25 73 GLU A O 1
ATOM 575 N N . ILE A 1 74 ? 3.244 -8.553 -0.358 1.00 92.56 74 ILE A N 1
ATOM 576 C CA . ILE A 1 74 ? 3.181 -8.455 -1.824 1.00 92.56 74 ILE A CA 1
ATOM 577 C C . ILE A 1 74 ? 4.580 -8.678 -2.399 1.00 92.56 74 ILE A C 1
ATOM 579 O O . ILE A 1 74 ? 5.523 -7.991 -2.013 1.00 92.56 74 ILE A O 1
ATOM 583 N N . ASP A 1 75 ? 4.702 -9.594 -3.358 1.00 93.44 75 ASP A N 1
ATOM 584 C CA . ASP A 1 75 ? 5.889 -9.757 -4.19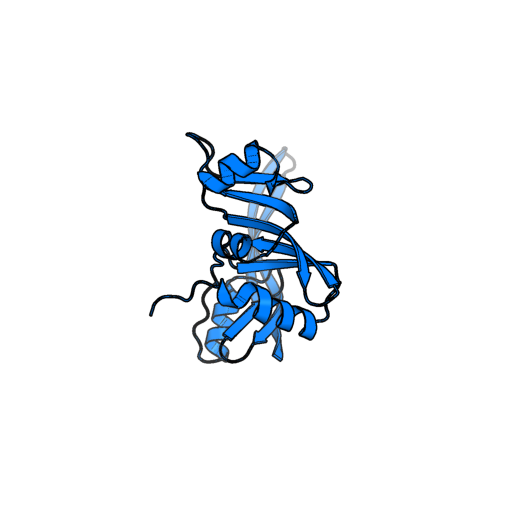9 1.00 93.44 75 ASP A CA 1
ATOM 585 C C . ASP A 1 75 ? 5.992 -8.586 -5.189 1.00 93.44 75 ASP A C 1
ATOM 587 O O . ASP A 1 75 ? 5.403 -8.603 -6.273 1.00 93.44 75 ASP A O 1
ATOM 591 N N . ILE A 1 76 ? 6.710 -7.536 -4.785 1.00 93.56 76 ILE A N 1
ATOM 592 C CA . ILE A 1 76 ? 6.877 -6.315 -5.582 1.00 93.56 76 ILE A CA 1
ATOM 593 C C . ILE A 1 76 ? 7.703 -6.575 -6.843 1.00 93.56 76 ILE A C 1
ATOM 595 O O . ILE A 1 76 ? 7.375 -6.036 -7.900 1.00 93.56 76 ILE A O 1
ATOM 599 N N . ASP A 1 77 ? 8.734 -7.414 -6.757 1.00 90.31 77 ASP A N 1
ATOM 600 C CA . ASP A 1 77 ? 9.577 -7.749 -7.904 1.00 90.31 77 ASP A CA 1
ATOM 601 C C . ASP A 1 77 ? 8.765 -8.515 -8.958 1.00 90.31 77 ASP A C 1
ATOM 603 O O . ASP A 1 77 ? 8.751 -8.144 -10.135 1.00 90.31 77 ASP A O 1
ATOM 607 N N . GLY A 1 78 ? 8.014 -9.534 -8.531 1.00 90.69 78 GLY A N 1
ATOM 608 C CA . GLY A 1 78 ? 7.093 -10.267 -9.398 1.00 90.69 78 GLY A CA 1
ATOM 609 C C . GLY A 1 78 ? 6.001 -9.374 -9.985 1.00 90.69 78 GLY A C 1
ATOM 610 O O . GLY A 1 78 ? 5.671 -9.514 -11.162 1.00 90.69 78 GLY A O 1
ATOM 611 N N . PHE A 1 79 ? 5.479 -8.430 -9.199 1.00 91.12 79 PHE A N 1
ATOM 612 C CA . PHE A 1 79 ? 4.471 -7.477 -9.657 1.00 91.12 79 PHE A CA 1
ATOM 613 C C . PHE A 1 79 ? 4.992 -6.557 -10.769 1.00 91.12 79 PHE A C 1
ATOM 615 O O . PHE A 1 79 ? 4.298 -6.356 -11.764 1.00 91.12 79 PHE A O 1
ATOM 622 N N . ILE A 1 80 ? 6.216 -6.035 -10.637 1.00 88.94 80 ILE A N 1
ATOM 623 C CA . ILE A 1 80 ? 6.862 -5.213 -11.673 1.00 88.94 80 ILE A CA 1
ATOM 624 C C . ILE A 1 80 ? 7.077 -6.026 -12.955 1.00 88.94 80 ILE A C 1
ATOM 626 O O . ILE A 1 80 ? 6.823 -5.520 -14.047 1.00 88.94 80 ILE A O 1
ATOM 630 N N . LEU A 1 81 ? 7.538 -7.274 -12.829 1.00 87.19 81 LEU A N 1
ATOM 631 C CA . LEU A 1 81 ? 7.889 -8.132 -13.966 1.00 87.19 81 LEU A CA 1
ATOM 632 C C . LEU A 1 81 ? 6.688 -8.587 -14.809 1.00 87.19 81 LEU A C 1
ATOM 634 O O . LEU A 1 81 ? 6.880 -8.897 -15.984 1.00 87.19 81 LEU A O 1
ATOM 638 N N . ASP A 1 82 ? 5.487 -8.662 -14.231 1.00 88.69 82 ASP A N 1
ATOM 639 C CA . ASP A 1 82 ? 4.276 -9.107 -14.942 1.00 88.69 82 ASP A CA 1
ATOM 640 C C . ASP A 1 82 ? 3.623 -7.995 -15.782 1.00 88.69 82 ASP A C 1
ATOM 642 O O . ASP A 1 82 ? 2.759 -8.254 -16.618 1.00 88.69 82 ASP A O 1
ATOM 646 N N . GLN A 1 83 ? 4.050 -6.743 -15.602 1.00 83.69 83 GLN A N 1
ATOM 647 C CA . GLN A 1 83 ? 3.560 -5.633 -16.412 1.00 83.69 83 GLN A CA 1
ATOM 648 C C . GLN A 1 83 ? 4.271 -5.620 -17.775 1.00 83.69 83 GLN A C 1
ATOM 650 O O . GLN A 1 83 ? 5.499 -5.650 -17.836 1.00 83.69 83 GLN A O 1
ATOM 655 N N . GLU A 1 84 ? 3.514 -5.534 -18.878 1.00 74.94 84 GLU A N 1
ATOM 656 C CA . GLU A 1 84 ? 4.097 -5.575 -20.232 1.00 74.94 84 GLU A CA 1
ATOM 657 C C . GLU A 1 84 ? 5.070 -4.408 -20.494 1.00 74.94 84 GLU A C 1
ATOM 659 O O . GLU A 1 84 ? 6.114 -4.628 -21.104 1.00 74.94 84 GLU A O 1
ATOM 664 N N . GLU A 1 85 ? 4.766 -3.196 -20.004 1.00 76.00 85 GLU A N 1
ATOM 665 C CA . GLU A 1 85 ? 5.607 -1.988 -20.119 1.00 76.00 85 GLU A CA 1
ATOM 666 C C . GLU A 1 85 ? 5.291 -0.977 -18.982 1.00 76.00 85 GLU A C 1
ATOM 668 O O . GLU A 1 85 ? 4.663 0.057 -19.231 1.00 76.00 85 GLU A O 1
ATOM 673 N N . PRO A 1 86 ? 5.644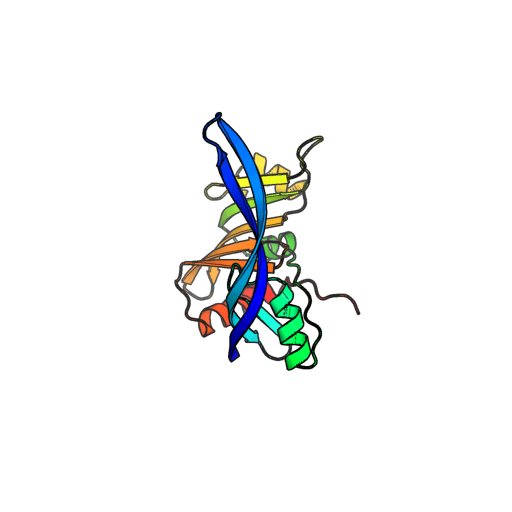 -1.246 -17.708 1.00 78.56 86 PRO A N 1
ATOM 674 C CA . PRO A 1 86 ? 5.286 -0.350 -16.614 1.00 78.56 86 PRO A CA 1
ATOM 675 C C . PRO A 1 86 ? 6.148 0.915 -16.641 1.00 78.56 86 PRO A C 1
ATOM 677 O O . PRO A 1 86 ? 7.378 0.853 -16.574 1.00 78.56 86 PRO A O 1
ATOM 680 N N . SER A 1 87 ? 5.505 2.082 -16.643 1.00 90.94 87 SER A N 1
ATO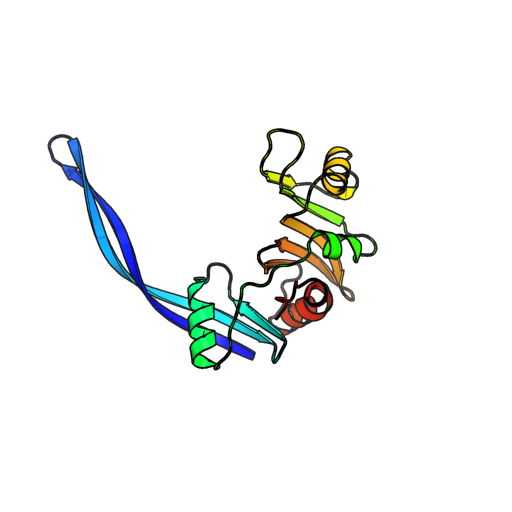M 681 C CA . SER A 1 87 ? 6.205 3.335 -16.373 1.00 90.94 87 SER A CA 1
ATOM 682 C C . SER A 1 87 ? 6.378 3.491 -14.865 1.00 90.94 87 SER A C 1
ATOM 684 O O . SER A 1 87 ? 5.425 3.723 -14.119 1.00 90.94 87 SER A O 1
ATOM 686 N N . LEU A 1 88 ? 7.606 3.319 -14.380 1.00 93.88 88 LEU A N 1
ATOM 687 C CA . LEU A 1 88 ? 7.900 3.457 -12.957 1.00 93.88 88 LEU A CA 1
ATOM 688 C C . LEU A 1 88 ? 8.108 4.936 -12.604 1.00 93.88 88 LEU A C 1
ATOM 690 O O . LEU A 1 88 ? 8.949 5.613 -13.198 1.00 93.88 88 LEU A O 1
ATOM 694 N N . TRP A 1 89 ? 7.399 5.434 -11.592 1.00 95.19 89 TRP A N 1
ATOM 695 C CA . TRP A 1 89 ? 7.590 6.793 -11.060 1.00 95.19 89 TRP A CA 1
ATOM 696 C C . TRP A 1 89 ? 8.143 6.816 -9.630 1.00 95.19 89 TRP A C 1
ATOM 698 O O . TRP A 1 89 ? 8.603 7.858 -9.151 1.00 95.19 89 TRP A O 1
ATOM 708 N N . MET A 1 90 ? 8.126 5.668 -8.949 1.00 95.50 90 MET A N 1
ATOM 709 C CA . MET A 1 90 ? 8.737 5.455 -7.638 1.00 95.50 90 MET A CA 1
ATOM 710 C C . MET A 1 90 ? 9.297 4.034 -7.548 1.00 95.50 90 MET A C 1
ATOM 712 O O . MET A 1 90 ? 8.658 3.087 -7.998 1.00 95.50 90 MET A O 1
ATOM 716 N N . LEU A 1 91 ? 10.459 3.883 -6.913 1.00 94.62 91 LEU A N 1
ATOM 717 C CA . LEU A 1 91 ? 11.041 2.585 -6.573 1.00 94.62 91 LEU A CA 1
ATOM 718 C C . LEU A 1 91 ? 11.668 2.665 -5.187 1.00 94.62 91 LEU A C 1
ATOM 720 O O . LEU A 1 91 ? 12.529 3.513 -4.951 1.00 94.62 91 LEU A O 1
ATOM 724 N N . GLY A 1 92 ? 11.253 1.800 -4.270 1.00 94.62 92 GLY A N 1
ATOM 725 C CA . GLY A 1 92 ? 11.934 1.611 -2.997 1.00 94.62 92 GLY A CA 1
ATOM 726 C C . GLY A 1 92 ? 12.529 0.221 -2.885 1.00 94.62 92 GLY A C 1
ATOM 727 O O . GLY A 1 92 ? 12.026 -0.744 -3.455 1.00 94.62 92 GLY A O 1
ATOM 728 N N . PHE A 1 93 ? 13.625 0.149 -2.146 1.00 93.31 93 PHE A N 1
ATOM 729 C CA . PHE A 1 93 ? 14.468 -1.030 -2.056 1.00 93.31 93 PHE A CA 1
ATOM 730 C C . PHE A 1 93 ? 15.051 -1.155 -0.653 1.00 93.31 93 PHE A C 1
ATOM 732 O O . PHE A 1 93 ? 15.238 -0.153 0.056 1.00 93.31 93 PHE A O 1
ATOM 739 N N . TYR A 1 94 ? 15.347 -2.388 -0.263 1.00 91.12 94 TYR A N 1
ATOM 740 C CA . TYR A 1 94 ? 16.234 -2.679 0.856 1.00 91.12 94 TYR A CA 1
ATOM 741 C C . TYR A 1 94 ? 17.664 -2.815 0.360 1.00 91.12 94 TYR A C 1
ATOM 743 O O . TYR A 1 94 ? 17.877 -3.205 -0.780 1.00 91.12 94 TYR A O 1
ATOM 751 N N . GLU A 1 95 ? 18.617 -2.521 1.240 1.00 84.12 95 GLU A N 1
ATOM 752 C CA . GLU A 1 95 ? 20.028 -2.895 1.108 1.00 84.12 95 GLU A CA 1
ATOM 753 C C . GLU A 1 95 ? 20.625 -2.704 -0.295 1.00 84.12 95 GLU A C 1
ATOM 755 O O . GLU A 1 95 ? 20.592 -3.593 -1.144 1.00 84.12 95 GLU A O 1
ATOM 760 N N . HIS A 1 96 ? 21.247 -1.549 -0.529 1.00 78.62 96 HIS A N 1
ATOM 761 C CA . HIS A 1 96 ? 21.990 -1.307 -1.767 1.00 78.62 96 HIS A CA 1
ATOM 762 C C . HIS A 1 96 ? 23.442 -0.921 -1.468 1.00 78.62 96 HIS A C 1
ATOM 764 O O . HIS A 1 96 ? 23.738 0.013 -0.711 1.00 78.62 96 HIS A O 1
ATOM 770 N N . GLY A 1 97 ? 24.385 -1.655 -2.060 1.00 74.56 97 GLY A N 1
ATOM 771 C CA . GLY A 1 97 ? 25.810 -1.492 -1.789 1.00 74.56 97 GLY A CA 1
ATOM 772 C C . GLY A 1 97 ? 26.214 -2.000 -0.398 1.00 74.56 97 GLY A C 1
ATOM 773 O O . GLY A 1 97 ? 25.924 -3.131 -0.033 1.00 74.56 97 GLY A O 1
ATOM 774 N N . THR A 1 98 ? 26.969 -1.198 0.367 1.00 69.88 98 THR A N 1
ATOM 775 C CA . THR A 1 98 ? 27.586 -1.657 1.638 1.00 69.88 98 THR A CA 1
ATOM 776 C C . THR A 1 98 ? 27.059 -0.991 2.907 1.00 69.88 98 THR A C 1
ATOM 778 O O . THR A 1 98 ? 27.377 -1.463 3.995 1.00 69.88 98 THR A O 1
ATOM 781 N N . GLN A 1 99 ? 26.319 0.119 2.802 1.00 80.50 99 GLN A N 1
ATOM 782 C CA . GLN A 1 99 ? 25.899 0.906 3.976 1.00 80.50 99 GLN A CA 1
ATOM 783 C C . GLN A 1 99 ? 24.470 1.451 3.908 1.00 80.50 99 GLN A C 1
ATOM 785 O O . GLN A 1 99 ? 23.979 1.936 4.923 1.00 80.50 99 GLN A O 1
ATOM 790 N N . ALA A 1 100 ? 23.813 1.433 2.747 1.00 82.00 100 ALA A N 1
ATOM 791 C CA . ALA A 1 100 ? 22.429 1.882 2.665 1.00 82.00 100 ALA A CA 1
ATOM 792 C C . ALA A 1 100 ? 21.515 0.723 3.066 1.00 82.00 100 ALA A C 1
ATOM 794 O O . ALA A 1 100 ? 21.506 -0.290 2.380 1.00 82.00 100 ALA A O 1
ATOM 795 N N . GLU A 1 101 ? 20.767 0.874 4.160 1.00 85.88 101 GLU A N 1
ATOM 796 C CA . GLU A 1 101 ? 19.813 -0.140 4.640 1.00 85.88 101 GLU A CA 1
ATOM 797 C C . GLU A 1 101 ? 18.490 -0.106 3.857 1.00 85.88 101 GLU A C 1
ATOM 799 O O . GLU A 1 101 ? 17.847 -1.133 3.667 1.00 85.88 101 GLU A O 1
ATOM 804 N N . ASN A 1 102 ? 18.079 1.074 3.385 1.00 90.94 102 ASN A N 1
ATOM 805 C CA . ASN A 1 102 ? 16.922 1.263 2.513 1.00 90.94 102 ASN A CA 1
ATOM 806 C C . ASN A 1 102 ? 17.029 2.582 1.735 1.00 90.94 102 ASN A C 1
ATOM 808 O O . ASN A 1 102 ? 17.822 3.467 2.080 1.00 90.94 102 ASN A O 1
ATOM 812 N N . GLY A 1 103 ? 16.214 2.719 0.691 1.00 91.50 103 GLY A N 1
ATOM 813 C CA . GLY A 1 103 ? 16.092 3.955 -0.071 1.00 91.50 103 GLY A CA 1
ATOM 814 C C . GLY A 1 103 ? 14.804 4.029 -0.881 1.00 91.50 103 GLY A C 1
ATOM 815 O O . GLY A 1 103 ? 14.040 3.070 -0.980 1.00 91.50 103 GLY A O 1
ATOM 816 N N . THR A 1 104 ? 14.526 5.209 -1.437 1.00 94.25 104 THR A N 1
ATOM 817 C CA . THR A 1 104 ? 13.412 5.413 -2.372 1.00 94.25 104 THR A CA 1
ATOM 818 C C . THR A 1 104 ? 13.794 6.439 -3.425 1.00 94.25 104 THR A C 1
ATOM 820 O O . THR A 1 104 ? 14.225 7.546 -3.096 1.00 94.25 104 THR A O 1
ATOM 823 N N . LEU A 1 105 ? 13.621 6.065 -4.686 1.00 92.81 105 LEU A N 1
ATOM 824 C CA . LEU A 1 105 ? 13.794 6.915 -5.853 1.00 92.81 105 LEU A CA 1
ATOM 825 C C . LEU A 1 105 ? 12.436 7.393 -6.358 1.00 92.81 105 LEU A C 1
ATOM 827 O O . LEU A 1 105 ? 11.444 6.672 -6.266 1.00 92.81 105 LEU A O 1
ATOM 831 N N . TYR A 1 106 ? 12.420 8.604 -6.908 1.00 94.12 106 TYR A N 1
ATOM 832 C CA . TYR A 1 106 ? 11.258 9.220 -7.540 1.00 94.12 106 TYR A CA 1
ATOM 833 C C . TYR A 1 106 ? 11.680 9.830 -8.873 1.00 94.12 106 TYR A C 1
ATOM 835 O O . TYR A 1 106 ? 12.746 10.444 -8.960 1.00 94.12 106 TYR A O 1
ATOM 843 N N . GLY A 1 107 ? 10.829 9.720 -9.886 1.00 91.12 107 GLY A N 1
ATOM 844 C CA . GLY A 1 107 ? 11.085 10.283 -11.207 1.00 91.12 107 GLY A CA 1
ATOM 845 C C . GLY A 1 107 ? 9.989 9.928 -12.203 1.00 91.12 107 GLY A C 1
ATOM 846 O O . GLY A 1 107 ? 8.881 9.581 -11.810 1.00 91.12 107 GLY A O 1
ATOM 847 N N . SER A 1 108 ? 10.300 10.045 -13.486 1.00 87.25 108 SER A N 1
ATOM 848 C CA . SER A 1 108 ? 9.469 9.578 -14.598 1.00 87.25 108 SER A CA 1
ATOM 849 C C . SER A 1 108 ? 10.254 8.517 -15.353 1.00 87.25 108 SER A C 1
ATOM 851 O O . SER A 1 108 ? 11.417 8.779 -15.666 1.00 87.25 108 SER A O 1
ATOM 853 N N . ASP A 1 109 ? 9.640 7.368 -15.627 1.00 84.94 109 ASP A N 1
ATOM 854 C CA . ASP A 1 109 ? 10.274 6.232 -16.309 1.00 84.94 109 ASP A CA 1
ATOM 855 C C . ASP A 1 109 ? 11.594 5.812 -15.653 1.00 84.94 109 ASP A C 1
ATOM 857 O O . ASP A 1 109 ? 12.612 5.593 -16.307 1.00 84.94 109 ASP A O 1
ATOM 861 N N . ILE A 1 110 ? 11.600 5.717 -14.319 1.00 88.38 110 ILE A N 1
ATOM 862 C CA . ILE A 1 110 ? 12.839 5.466 -13.575 1.00 88.38 110 ILE A CA 1
ATOM 863 C C . ILE A 1 110 ? 13.451 4.106 -13.907 1.00 88.38 110 ILE A C 1
ATOM 865 O O . ILE A 1 110 ? 14.639 3.951 -13.695 1.00 88.38 110 ILE A O 1
ATOM 869 N N . ALA A 1 111 ? 12.698 3.149 -14.457 1.00 81.81 111 ALA A N 1
ATOM 870 C CA . ALA A 1 111 ? 13.253 1.875 -14.919 1.00 81.81 111 ALA A CA 1
ATOM 871 C C . ALA A 1 111 ? 14.383 2.054 -15.955 1.00 81.81 111 ALA A C 1
ATOM 873 O O . ALA A 1 111 ? 15.315 1.252 -15.985 1.00 81.81 111 ALA A O 1
ATOM 874 N N . ASP A 1 112 ? 14.331 3.128 -16.751 1.00 85.06 112 ASP A N 1
ATOM 875 C CA . ASP A 1 112 ? 15.348 3.460 -17.754 1.00 85.06 112 ASP A CA 1
ATOM 876 C C . ASP A 1 112 ? 16.540 4.243 -17.170 1.00 85.06 112 ASP A C 1
ATOM 878 O O . ASP A 1 112 ? 17.551 4.453 -17.852 1.00 85.06 112 ASP A O 1
ATOM 882 N N . ASP A 1 113 ? 16.451 4.696 -15.913 1.00 86.31 113 ASP A N 1
ATOM 883 C CA . ASP A 1 113 ? 17.561 5.355 -15.234 1.00 86.31 113 ASP A CA 1
ATOM 884 C C . ASP A 1 113 ? 18.633 4.312 -14.859 1.00 86.31 113 ASP A C 1
ATOM 886 O O . ASP A 1 113 ? 18.330 3.329 -14.176 1.00 86.31 113 ASP A O 1
ATOM 890 N N . PRO A 1 114 ? 19.910 4.511 -15.243 1.00 85.81 114 PRO A N 1
ATOM 891 C CA . PRO A 1 114 ? 20.974 3.558 -14.940 1.00 85.81 114 PRO A CA 1
ATOM 892 C C . PRO A 1 114 ? 21.130 3.231 -13.450 1.00 85.81 114 PRO A C 1
ATOM 894 O O . PRO A 1 114 ? 21.530 2.119 -13.122 1.00 85.81 114 PRO A O 1
ATOM 897 N N . ILE A 1 115 ? 20.835 4.176 -12.551 1.00 82.44 115 ILE A N 1
ATOM 898 C CA . ILE A 1 115 ? 20.921 3.971 -11.099 1.00 82.44 115 ILE A CA 1
ATOM 899 C C . ILE A 1 115 ? 19.799 3.043 -10.636 1.00 82.44 115 ILE A C 1
ATOM 901 O O . ILE A 1 115 ? 20.033 2.118 -9.864 1.00 82.44 115 ILE A O 1
ATOM 905 N N . ALA A 1 116 ? 18.577 3.277 -11.106 1.00 83.50 116 ALA A N 1
ATOM 906 C CA . ALA A 1 116 ? 17.441 2.437 -10.754 1.00 83.50 116 ALA A CA 1
ATOM 907 C C . ALA A 1 116 ? 17.567 1.036 -11.364 1.00 83.50 116 ALA A C 1
ATOM 909 O O . ALA A 1 116 ? 17.260 0.060 -10.688 1.00 83.50 116 ALA A O 1
ATOM 910 N N . SER A 1 117 ? 18.083 0.917 -12.592 1.00 83.56 117 SER A N 1
ATOM 911 C CA . SER A 1 117 ? 18.364 -0.385 -13.203 1.00 83.56 117 SER A CA 1
ATOM 912 C C . SER A 1 117 ? 19.405 -1.192 -12.420 1.00 83.56 117 SER A C 1
ATOM 914 O O . SER A 1 117 ? 19.311 -2.416 -12.417 1.00 83.56 117 SER A O 1
ATOM 916 N N . ASP A 1 118 ? 20.395 -0.546 -11.801 1.00 85.69 118 ASP A N 1
ATOM 917 C CA . ASP A 1 118 ? 21.391 -1.205 -10.942 1.00 85.69 118 ASP A CA 1
ATOM 918 C C . ASP A 1 118 ? 20.733 -1.722 -9.651 1.00 85.69 118 ASP A C 1
ATOM 920 O O . ASP A 1 118 ? 20.899 -2.876 -9.266 1.00 85.69 118 ASP A O 1
ATOM 924 N N . ILE A 1 119 ? 19.877 -0.902 -9.035 1.00 84.56 119 ILE A N 1
ATOM 925 C CA . ILE A 1 119 ? 19.099 -1.277 -7.845 1.00 84.56 119 ILE A CA 1
ATOM 926 C C . ILE A 1 119 ? 18.156 -2.451 -8.129 1.00 84.56 119 ILE A C 1
ATOM 928 O O . ILE A 1 119 ? 18.131 -3.396 -7.351 1.00 84.56 119 ILE A O 1
ATOM 932 N N . LEU A 1 120 ? 17.416 -2.422 -9.242 1.00 82.25 120 LEU A N 1
ATOM 933 C CA . LEU A 1 120 ? 16.504 -3.504 -9.639 1.00 82.25 120 LEU A CA 1
ATOM 934 C C . LEU A 1 120 ? 17.223 -4.846 -9.857 1.00 82.25 120 LEU A C 1
ATOM 936 O O . LEU A 1 120 ? 16.587 -5.895 -9.813 1.00 82.25 120 LEU A O 1
ATOM 940 N N . GLN A 1 121 ? 18.530 -4.828 -10.138 1.00 82.75 121 GLN A N 1
ATOM 941 C CA . GLN A 1 121 ? 19.324 -6.042 -10.340 1.00 82.75 121 GLN A CA 1
ATOM 942 C C . GLN A 1 121 ? 19.920 -6.585 -9.037 1.00 82.75 121 GLN A C 1
ATOM 944 O O . GLN A 1 121 ? 20.033 -7.803 -8.890 1.00 82.75 121 GLN A O 1
ATOM 949 N N . ASP A 1 122 ? 20.286 -5.699 -8.109 1.00 83.12 122 ASP A N 1
ATOM 950 C CA . ASP A 1 122 ? 21.114 -6.042 -6.948 1.00 83.12 122 ASP A CA 1
ATOM 951 C C . ASP A 1 122 ? 20.379 -5.970 -5.596 1.00 83.12 122 ASP A C 1
ATOM 953 O O . ASP A 1 122 ? 20.934 -6.397 -4.579 1.00 83.12 122 ASP A O 1
ATOM 957 N N . SER A 1 123 ? 19.148 -5.455 -5.559 1.00 83.62 123 SER A N 1
ATOM 958 C CA . SER A 1 123 ? 18.395 -5.196 -4.328 1.00 83.62 123 SER A CA 1
ATOM 959 C C . SER A 1 123 ? 16.952 -5.703 -4.414 1.00 83.62 123 SER A C 1
ATOM 961 O O . SER A 1 123 ? 16.337 -5.681 -5.473 1.00 83.62 123 SER A O 1
ATOM 963 N N . ALA A 1 124 ? 16.395 -6.122 -3.273 1.00 87.06 124 ALA A N 1
ATOM 964 C CA . ALA A 1 124 ? 14.984 -6.500 -3.172 1.00 87.06 124 ALA A CA 1
ATOM 965 C C . ALA A 1 124 ? 14.096 -5.249 -3.096 1.00 87.06 124 ALA A C 1
ATOM 967 O O . ALA A 1 124 ? 14.344 -4.357 -2.267 1.00 87.06 124 ALA A O 1
ATOM 968 N N . CYS A 1 125 ? 13.059 -5.186 -3.932 1.00 92.19 125 CYS A N 1
ATOM 969 C CA . CYS A 1 125 ? 12.136 -4.058 -3.943 1.00 92.19 125 CYS A CA 1
ATOM 970 C C . CYS A 1 125 ? 11.117 -4.168 -2.809 1.00 92.19 125 CYS A C 1
ATOM 972 O O . CYS A 1 125 ? 10.492 -5.202 -2.605 1.00 92.19 125 CYS A O 1
ATOM 974 N N . ASN A 1 126 ? 10.907 -3.067 -2.090 1.00 94.25 126 ASN A N 1
ATOM 975 C CA . ASN A 1 126 ? 9.961 -3.012 -0.972 1.00 94.25 126 ASN A CA 1
ATOM 976 C C . ASN A 1 126 ? 8.732 -2.147 -1.250 1.00 94.25 126 ASN A C 1
ATOM 978 O O . ASN A 1 126 ? 7.735 -2.221 -0.530 1.00 94.25 126 ASN A O 1
ATOM 982 N N . GLN A 1 127 ? 8.787 -1.324 -2.294 1.00 96.06 127 GLN A N 1
ATOM 983 C CA . GLN A 1 127 ? 7.653 -0.556 -2.785 1.00 96.06 127 GLN A CA 1
ATOM 984 C C . GLN A 1 127 ? 7.895 -0.098 -4.214 1.00 96.06 127 GLN A C 1
ATOM 986 O O . GLN A 1 127 ? 9.031 0.110 -4.641 1.00 96.06 127 GLN A O 1
ATOM 991 N N . VAL A 1 128 ? 6.805 0.139 -4.925 1.00 95.31 128 VAL A N 1
ATOM 992 C CA . VAL A 1 128 ? 6.832 0.628 -6.296 1.00 95.31 128 VAL A CA 1
ATOM 993 C C . VAL A 1 128 ? 5.684 1.597 -6.523 1.00 95.31 128 VAL A C 1
ATOM 995 O O . VAL A 1 128 ? 4.589 1.423 -5.987 1.00 95.31 128 VAL A O 1
ATOM 998 N N . GLY A 1 129 ? 5.940 2.627 -7.319 1.00 96.50 129 GLY A N 1
ATOM 999 C CA . GLY A 1 129 ? 4.912 3.435 -7.953 1.00 96.50 129 GLY A CA 1
ATOM 1000 C C . GLY A 1 129 ? 4.936 3.191 -9.452 1.00 96.50 129 GLY A C 1
ATOM 1001 O O . GLY A 1 129 ? 5.967 3.425 -10.086 1.00 96.50 129 GLY A O 1
ATOM 1002 N N . ILE A 1 130 ? 3.807 2.746 -9.998 1.00 94.25 130 ILE A N 1
ATOM 1003 C CA . ILE A 1 130 ? 3.648 2.419 -11.414 1.00 94.25 130 ILE A CA 1
ATOM 1004 C C . ILE A 1 130 ? 2.589 3.296 -12.080 1.00 94.25 130 ILE A C 1
ATOM 1006 O O . ILE A 1 130 ? 1.629 3.742 -11.444 1.00 94.25 130 ILE A O 1
ATOM 1010 N N . GLU A 1 131 ? 2.784 3.523 -13.369 1.00 93.81 131 GLU A N 1
ATOM 1011 C CA . GLU A 1 131 ? 1.802 3.991 -14.333 1.00 93.81 131 GLU A CA 1
ATOM 1012 C C . GLU A 1 131 ? 1.664 2.905 -15.408 1.00 93.81 131 GLU A C 1
ATOM 1014 O O . GLU A 1 131 ? 2.648 2.513 -16.039 1.00 93.81 131 GLU A O 1
ATOM 1019 N N . HIS A 1 132 ? 0.456 2.372 -15.579 1.00 91.12 132 HIS A N 1
ATOM 1020 C CA . HIS A 1 132 ? 0.159 1.305 -16.538 1.00 91.12 132 HIS A CA 1
ATOM 1021 C C . HIS A 1 132 ? -1.291 1.401 -17.029 1.00 91.12 132 HIS A C 1
ATOM 1023 O O . HIS A 1 132 ? -2.068 2.217 -16.532 1.00 91.12 132 HIS A O 1
ATOM 1029 N N . PHE A 1 133 ? -1.656 0.584 -18.015 1.00 89.88 133 PHE A N 1
ATOM 1030 C CA . PHE A 1 133 ? -3.039 0.479 -18.471 1.00 89.88 133 PHE A CA 1
ATOM 1031 C C . PHE A 1 133 ? -3.728 -0.716 -17.821 1.00 89.88 133 PHE A C 1
ATOM 1033 O O . PHE A 1 133 ? -3.217 -1.834 -17.868 1.00 89.88 133 PHE A O 1
ATOM 1040 N N . TYR A 1 134 ? -4.917 -0.482 -17.275 1.00 89.31 134 TYR A N 1
ATOM 1041 C CA . TYR A 1 134 ? -5.830 -1.532 -16.844 1.00 89.31 134 TYR A CA 1
ATOM 1042 C C . TYR A 1 134 ? -7.150 -1.358 -17.593 1.00 89.31 134 TYR A C 1
ATOM 1044 O O . TYR A 1 134 ? -7.811 -0.325 -17.485 1.00 89.31 134 TYR A O 1
ATOM 1052 N N . SER A 1 135 ? -7.518 -2.358 -18.397 1.00 87.44 135 SER A N 1
ATOM 1053 C CA . SER A 1 135 ? -8.568 -2.224 -19.415 1.00 87.44 135 SER A CA 1
ATOM 1054 C C . SER A 1 135 ? -8.286 -1.045 -20.365 1.00 87.44 135 SER A C 1
ATOM 1056 O O . SER A 1 135 ? -7.335 -1.119 -21.139 1.00 87.44 135 SER A O 1
ATOM 1058 N N . ASP A 1 136 ? -9.073 0.034 -20.303 1.00 87.25 136 ASP A N 1
ATOM 1059 C CA . ASP A 1 136 ? -8.909 1.237 -21.135 1.00 87.25 136 ASP A CA 1
ATOM 1060 C C . ASP A 1 136 ? -8.430 2.462 -20.325 1.00 87.25 136 ASP A C 1
ATOM 1062 O O . ASP A 1 136 ? -8.249 3.546 -20.889 1.00 87.25 136 ASP A O 1
ATOM 1066 N N . ASP A 1 137 ? -8.204 2.305 -19.016 1.00 90.81 137 ASP A N 1
ATOM 1067 C CA . ASP A 1 137 ? -7.837 3.398 -18.119 1.00 90.81 137 ASP A CA 1
ATOM 1068 C C . ASP A 1 137 ? -6.331 3.436 -17.860 1.00 90.81 137 ASP A C 1
ATOM 1070 O O . ASP A 1 137 ? -5.685 2.418 -17.606 1.00 90.81 137 ASP A O 1
ATOM 1074 N N . ALA A 1 138 ? -5.772 4.647 -17.887 1.00 92.00 138 ALA A N 1
ATOM 1075 C CA . ALA A 1 138 ? -4.427 4.897 -17.391 1.00 92.00 138 ALA A CA 1
ATOM 1076 C C . ALA A 1 138 ? -4.465 4.943 -15.858 1.00 92.00 138 ALA A C 1
ATOM 1078 O O . ALA A 1 138 ? -5.032 5.869 -15.265 1.00 92.00 138 ALA A O 1
ATOM 1079 N N . VAL A 1 139 ? -3.846 3.948 -15.232 1.00 94.31 139 VAL A N 1
ATOM 1080 C CA . VAL A 1 139 ? -3.794 3.793 -13.784 1.00 94.31 139 VAL A CA 1
ATOM 1081 C C . VAL A 1 139 ? -2.447 4.261 -13.266 1.00 94.31 139 VAL A C 1
ATOM 1083 O O . VAL A 1 139 ? -1.401 3.827 -13.743 1.00 94.31 139 VAL A O 1
ATOM 1086 N N . LYS A 1 140 ? -2.475 5.124 -12.250 1.00 95.31 140 LYS A N 1
ATOM 1087 C CA . LYS A 1 140 ? -1.315 5.504 -11.448 1.00 95.31 140 LYS A CA 1
ATOM 1088 C C . LYS A 1 140 ? -1.504 4.964 -10.043 1.00 95.31 140 LYS A C 1
ATOM 1090 O O . LYS A 1 140 ? -2.369 5.449 -9.316 1.00 95.31 140 LYS A O 1
ATOM 1095 N N . ALA A 1 141 ? -0.677 4.010 -9.646 1.00 95.38 141 ALA A N 1
ATOM 1096 C CA . ALA A 1 141 ? -0.802 3.333 -8.363 1.00 95.38 141 ALA A CA 1
ATOM 1097 C C . ALA A 1 141 ? 0.540 3.218 -7.640 1.00 95.38 141 ALA A C 1
ATOM 1099 O O . ALA A 1 141 ? 1.611 3.356 -8.237 1.00 95.38 141 ALA A O 1
ATOM 1100 N N . ARG A 1 142 ? 0.470 2.960 -6.337 1.00 95.56 142 ARG A N 1
ATOM 1101 C CA . ARG A 1 142 ? 1.591 2.588 -5.481 1.00 95.56 142 ARG A CA 1
ATOM 1102 C C . ARG A 1 142 ? 1.244 1.322 -4.720 1.00 95.56 142 ARG A C 1
ATOM 1104 O O . ARG A 1 142 ? 0.139 1.211 -4.200 1.00 95.56 142 ARG A O 1
ATOM 1111 N N . ALA A 1 143 ? 2.211 0.423 -4.606 1.00 94.88 143 ALA A N 1
ATOM 1112 C CA . ALA A 1 143 ? 2.137 -0.753 -3.752 1.00 94.88 143 ALA A CA 1
ATOM 1113 C C . ALA A 1 143 ? 3.403 -0.864 -2.894 1.00 94.88 143 ALA A C 1
ATOM 1115 O O . ALA A 1 143 ? 4.478 -0.419 -3.306 1.00 94.88 143 ALA A O 1
ATOM 1116 N N . SER A 1 144 ? 3.290 -1.455 -1.708 1.00 95.00 144 SER A N 1
ATOM 1117 C CA . SER A 1 144 ? 4.432 -1.871 -0.891 1.00 95.00 144 SER A CA 1
ATOM 1118 C C . SER A 1 144 ? 4.332 -3.336 -0.504 1.00 95.00 144 SER A C 1
ATOM 1120 O O . SER A 1 144 ? 3.243 -3.902 -0.417 1.00 95.00 144 SER A O 1
ATOM 1122 N N . GLU A 1 145 ? 5.488 -3.927 -0.217 1.00 94.56 145 GLU A N 1
ATOM 1123 C CA . GLU A 1 145 ? 5.621 -5.303 0.257 1.00 94.56 145 GLU A CA 1
ATOM 1124 C C . GLU A 1 145 ? 4.724 -5.563 1.471 1.00 94.56 145 GLU A C 1
ATOM 1126 O O . GLU A 1 145 ? 4.131 -6.623 1.570 1.00 94.56 145 GLU A O 1
ATOM 1131 N N . SER A 1 146 ? 4.522 -4.576 2.349 1.00 90.94 146 SER A N 1
ATOM 1132 C CA . SER A 1 146 ? 3.672 -4.691 3.544 1.00 90.94 146 SER A CA 1
ATOM 1133 C C . SER A 1 146 ? 2.158 -4.771 3.274 1.00 90.94 146 SER A C 1
ATOM 1135 O O . SER A 1 146 ? 1.371 -4.579 4.204 1.00 90.94 146 SER A O 1
ATOM 1137 N N . GLY A 1 147 ? 1.731 -4.922 2.018 1.00 89.50 147 GLY A N 1
ATOM 1138 C CA . GLY A 1 147 ? 0.318 -5.009 1.647 1.00 89.50 147 GLY A CA 1
ATOM 1139 C C . GLY A 1 147 ? -0.397 -3.665 1.505 1.00 89.50 147 GLY A C 1
ATOM 1140 O O . GLY A 1 147 ? -1.621 -3.639 1.385 1.00 89.50 147 GLY A O 1
ATOM 1141 N N . TYR A 1 148 ? 0.328 -2.541 1.537 1.00 91.19 148 TYR A N 1
ATOM 1142 C CA . TYR A 1 148 ? -0.271 -1.224 1.317 1.00 91.19 148 TYR A CA 1
ATOM 1143 C C . TYR A 1 148 ? -0.400 -0.949 -0.175 1.00 91.19 148 TYR A C 1
ATOM 1145 O O . TYR A 1 148 ? 0.569 -1.101 -0.916 1.00 91.19 148 TYR A O 1
ATOM 1153 N N . ILE A 1 149 ? -1.585 -0.508 -0.596 1.00 92.44 149 ILE A N 1
ATOM 1154 C CA . ILE A 1 149 ? -1.878 -0.152 -1.981 1.00 92.44 149 ILE A CA 1
ATOM 1155 C C . ILE A 1 149 ? -2.664 1.159 -2.008 1.00 92.44 149 ILE A C 1
ATOM 1157 O O . ILE A 1 149 ? -3.565 1.375 -1.198 1.00 92.44 149 ILE A O 1
ATOM 1161 N N . GLU A 1 150 ? -2.330 2.023 -2.958 1.00 94.06 150 GLU A N 1
ATOM 1162 C CA . GLU A 1 150 ? -3.009 3.289 -3.213 1.00 94.06 150 GLU A CA 1
ATOM 1163 C C . GLU A 1 150 ? -3.123 3.507 -4.721 1.00 94.06 150 GLU A C 1
ATOM 1165 O O . GLU A 1 150 ? -2.132 3.395 -5.442 1.00 94.06 150 GLU A O 1
ATOM 1170 N N . VAL A 1 151 ? -4.323 3.831 -5.203 1.00 95.25 151 VAL A N 1
ATOM 1171 C CA . VAL A 1 151 ? -4.548 4.258 -6.589 1.00 95.25 151 VAL A CA 1
ATOM 1172 C C . VAL A 1 151 ? -4.771 5.768 -6.579 1.00 95.25 151 VAL A C 1
ATOM 1174 O O . VAL A 1 151 ? -5.690 6.262 -5.935 1.00 95.25 151 VAL A O 1
ATOM 1177 N N . TYR A 1 152 ? -3.901 6.509 -7.265 1.00 94.81 152 TYR A N 1
ATOM 1178 C CA . TYR A 1 15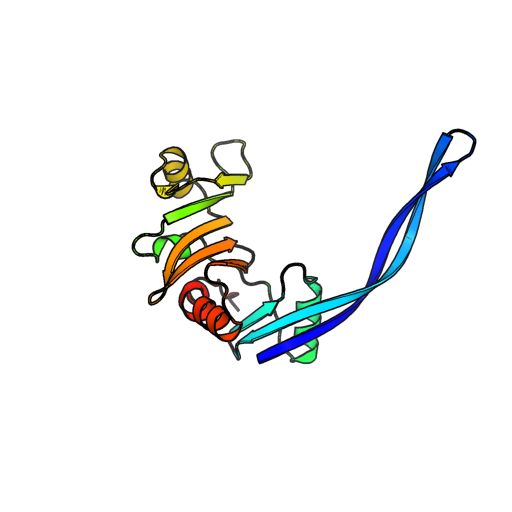2 ? -3.976 7.969 -7.391 1.00 94.81 152 TYR A CA 1
ATOM 1179 C C . TYR A 1 152 ? -4.878 8.416 -8.543 1.00 94.81 152 TYR A C 1
ATOM 1181 O O . TYR A 1 152 ? -5.402 9.528 -8.525 1.00 94.81 152 TYR A O 1
ATOM 1189 N N . SER A 1 153 ? -4.966 7.598 -9.589 1.00 94.94 153 SER A N 1
ATOM 1190 C CA . SER A 1 153 ? -5.789 7.835 -10.770 1.00 94.94 153 SER A CA 1
ATOM 1191 C C . SER A 1 153 ? -6.062 6.495 -11.458 1.00 94.94 153 SER A C 1
ATOM 1193 O O . SER A 1 153 ? -5.131 5.694 -11.521 1.00 94.94 153 SER A O 1
ATOM 1195 N N . PRO A 1 154 ? -7.260 6.273 -12.021 1.00 93.88 154 PRO A N 1
ATOM 1196 C CA . PRO A 1 154 ? -8.450 7.107 -11.840 1.00 93.88 154 PRO A CA 1
ATOM 1197 C C . PRO A 1 154 ? -8.946 7.063 -10.383 1.00 93.88 154 PRO A C 1
ATOM 1199 O O . PRO A 1 154 ? -8.436 6.309 -9.559 1.00 93.88 154 PRO A O 1
ATOM 1202 N N . ASP A 1 155 ? -9.904 7.925 -10.054 1.00 93.50 155 ASP A N 1
ATOM 1203 C CA . ASP A 1 155 ? -10.604 7.848 -8.769 1.00 93.50 155 ASP A CA 1
ATOM 1204 C C . ASP A 1 155 ? -11.608 6.693 -8.856 1.00 93.50 155 ASP A C 1
ATOM 1206 O O . ASP A 1 155 ? -12.655 6.838 -9.488 1.00 93.50 155 ASP A O 1
ATOM 1210 N N . TYR A 1 156 ? -11.223 5.526 -8.337 1.00 92.31 156 TYR A N 1
ATOM 1211 C CA . TYR A 1 156 ? -12.040 4.318 -8.402 1.00 92.31 156 TYR A CA 1
ATOM 1212 C C . TYR A 1 156 ? -13.125 4.310 -7.330 1.00 92.31 156 TYR A C 1
ATOM 1214 O O . TYR A 1 156 ? -12.859 4.542 -6.148 1.00 92.31 156 TYR A O 1
ATOM 1222 N N . GLU A 1 157 ? -14.331 3.908 -7.723 1.00 91.56 157 GLU A N 1
ATOM 1223 C CA . GLU A 1 157 ? -15.329 3.453 -6.761 1.00 91.56 157 GLU A CA 1
ATOM 1224 C C . GLU A 1 157 ? -14.892 2.117 -6.135 1.00 91.56 157 GLU A C 1
ATOM 1226 O O . GLU A 1 157 ? -14.068 1.379 -6.678 1.00 91.56 157 GLU A O 1
ATOM 1231 N N . VAL A 1 158 ? -15.461 1.763 -4.980 1.00 89.00 158 VAL A N 1
ATOM 1232 C CA . VAL A 1 158 ? -15.039 0.579 -4.204 1.00 89.00 158 VAL A CA 1
ATOM 1233 C C . VAL A 1 158 ? -15.056 -0.723 -5.018 1.00 89.00 158 VAL A C 1
ATOM 1235 O O . VAL A 1 158 ? -14.166 -1.561 -4.855 1.00 89.00 158 VAL A O 1
ATOM 1238 N N . GLU A 1 159 ? -16.064 -0.910 -5.872 1.00 90.50 159 GLU A N 1
ATOM 1239 C CA . GLU A 1 159 ? -16.183 -2.093 -6.734 1.00 90.50 159 GLU A CA 1
ATOM 1240 C C . GLU A 1 159 ? -15.044 -2.140 -7.763 1.00 90.50 159 GLU A C 1
ATOM 1242 O O . GLU A 1 159 ? -14.330 -3.136 -7.826 1.00 90.50 159 GLU A O 1
ATOM 1247 N N . GLU A 1 160 ? -14.791 -1.031 -8.461 1.00 92.88 160 GLU A N 1
ATOM 1248 C CA . GLU A 1 160 ? -13.727 -0.909 -9.468 1.00 92.88 160 GLU A CA 1
ATOM 1249 C C . GLU A 1 160 ? -12.335 -1.074 -8.847 1.00 92.88 160 GLU A C 1
ATOM 1251 O O . GLU A 1 160 ? -11.481 -1.770 -9.394 1.00 92.88 160 GLU A O 1
ATOM 1256 N N . PHE A 1 161 ? -12.122 -0.494 -7.662 1.00 91.88 161 PHE A N 1
ATOM 1257 C CA . PHE A 1 161 ? -10.893 -0.673 -6.897 1.00 91.88 161 PHE A CA 1
ATOM 1258 C C . PHE A 1 161 ? -10.695 -2.140 -6.512 1.00 91.88 161 PHE A C 1
ATOM 1260 O O . PHE A 1 161 ? -9.594 -2.671 -6.635 1.00 91.88 161 PHE A O 1
ATOM 1267 N N . THR A 1 162 ? -11.755 -2.819 -6.067 1.00 91.88 162 THR A N 1
ATOM 1268 C CA . THR A 1 162 ? -11.679 -4.237 -5.695 1.00 91.88 162 THR A CA 1
ATOM 1269 C C . THR A 1 162 ? -11.351 -5.111 -6.902 1.00 91.88 162 THR A C 1
ATOM 1271 O O . THR A 1 162 ? -10.494 -5.986 -6.785 1.00 91.88 162 THR A O 1
ATOM 1274 N N . ASP A 1 163 ? -11.993 -4.864 -8.043 1.00 92.62 163 ASP A N 1
ATOM 1275 C CA . ASP A 1 163 ? -11.735 -5.594 -9.285 1.00 92.62 163 ASP A CA 1
ATOM 1276 C C . ASP A 1 163 ? -10.287 -5.390 -9.744 1.00 92.62 163 ASP A C 1
ATOM 1278 O O . ASP A 1 163 ? -9.577 -6.367 -9.981 1.00 92.62 163 ASP A O 1
ATOM 1282 N N . TYR A 1 164 ? -9.808 -4.141 -9.748 1.00 92.56 164 TYR A N 1
ATOM 1283 C CA . TYR A 1 164 ? -8.407 -3.819 -10.025 1.00 92.56 164 TYR A CA 1
ATOM 1284 C C . TYR A 1 164 ? -7.454 -4.604 -9.114 1.00 92.56 164 TYR A C 1
ATOM 1286 O O . TYR A 1 164 ? -6.521 -5.244 -9.591 1.00 92.56 164 TYR A O 1
ATOM 1294 N N . LEU A 1 165 ? -7.695 -4.618 -7.800 1.00 91.12 165 LEU A N 1
ATOM 1295 C CA . LEU A 1 165 ? -6.839 -5.343 -6.860 1.00 91.12 165 LEU A CA 1
ATOM 1296 C C . LEU A 1 165 ? -6.824 -6.857 -7.101 1.00 91.12 165 LEU A C 1
ATOM 1298 O O . LEU A 1 165 ? -5.771 -7.487 -6.979 1.00 91.12 165 LEU A O 1
ATOM 1302 N N . VAL A 1 166 ? -7.977 -7.449 -7.412 1.00 91.06 166 VAL A N 1
ATOM 1303 C CA . VAL A 1 166 ? -8.080 -8.887 -7.686 1.00 91.06 166 VAL A CA 1
ATOM 1304 C C . VAL A 1 166 ? -7.320 -9.247 -8.959 1.00 91.06 166 VAL A C 1
ATOM 1306 O O . VAL A 1 166 ? -6.553 -10.210 -8.948 1.00 91.06 166 VAL A O 1
ATOM 1309 N N . ASP A 1 167 ? -7.497 -8.472 -10.022 1.00 91.44 167 ASP A N 1
ATOM 1310 C CA . ASP A 1 167 ? -6.940 -8.799 -11.332 1.00 91.44 167 ASP A CA 1
ATOM 1311 C C . ASP A 1 167 ? -5.446 -8.473 -11.434 1.00 91.44 167 ASP A C 1
ATOM 1313 O O . ASP A 1 167 ? -4.707 -9.193 -12.102 1.00 91.44 167 ASP A O 1
ATOM 1317 N N . VAL A 1 168 ? -4.991 -7.419 -10.751 1.00 88.88 168 VAL A N 1
ATOM 1318 C CA . VAL A 1 168 ? -3.627 -6.888 -10.893 1.00 88.88 168 VAL A CA 1
ATOM 1319 C C . VAL A 1 168 ? -2.693 -7.338 -9.770 1.00 88.88 168 VAL A C 1
ATOM 1321 O O . VAL A 1 168 ? -1.502 -7.515 -10.007 1.00 88.88 168 VAL A O 1
ATOM 1324 N N . LEU A 1 169 ? -3.192 -7.522 -8.542 1.00 86.81 169 LEU A N 1
ATOM 1325 C CA . LEU A 1 169 ? -2.333 -7.735 -7.367 1.00 86.81 169 LEU A CA 1
ATOM 1326 C C . LEU A 1 169 ? -2.529 -9.083 -6.673 1.00 86.81 169 LEU A C 1
ATOM 1328 O O . LEU A 1 169 ? -1.592 -9.569 -6.040 1.00 86.81 169 LEU A O 1
ATOM 1332 N N . ALA A 1 170 ? -3.694 -9.729 -6.776 1.00 87.38 170 ALA A N 1
ATOM 1333 C CA . ALA A 1 170 ? -3.968 -10.934 -5.987 1.00 87.38 170 ALA A CA 1
ATOM 1334 C C . ALA A 1 170 ? -3.057 -12.133 -6.315 1.00 87.38 170 ALA A C 1
ATOM 1336 O O . ALA A 1 170 ? -2.853 -12.993 -5.453 1.00 87.38 170 ALA A O 1
ATOM 1337 N N . SER A 1 171 ? -2.502 -12.200 -7.529 1.00 90.06 171 SER A N 1
ATOM 1338 C CA . SER A 1 171 ? -1.489 -13.188 -7.941 1.00 90.06 171 SER A CA 1
ATOM 1339 C C . SER A 1 171 ? -0.135 -12.990 -7.255 1.00 90.06 171 SER A C 1
ATOM 1341 O O . SER A 1 171 ? 0.614 -13.957 -7.125 1.00 90.06 171 SER A O 1
ATOM 1343 N N . HIS A 1 172 ? 0.154 -11.772 -6.795 1.00 90.94 172 HIS A N 1
ATOM 1344 C CA . HIS A 1 172 ? 1.419 -11.373 -6.177 1.00 90.94 172 HIS A CA 1
ATOM 1345 C C . HIS A 1 172 ? 1.348 -11.322 -4.649 1.00 90.94 172 HIS A C 1
ATOM 1347 O O . HIS A 1 172 ? 2.339 -11.019 -3.994 1.00 90.94 172 HIS A O 1
ATOM 1353 N N . ILE A 1 173 ? 0.191 -11.626 -4.054 1.00 88.88 173 ILE A N 1
ATOM 1354 C CA . ILE A 1 173 ? 0.075 -11.748 -2.602 1.00 88.88 173 ILE A CA 1
ATOM 1355 C C . ILE A 1 173 ? 0.694 -13.080 -2.166 1.00 88.88 173 ILE A C 1
ATOM 1357 O O . ILE A 1 173 ? 0.170 -14.161 -2.463 1.00 88.88 173 ILE A O 1
ATOM 1361 N N . ASN A 1 174 ? 1.778 -12.997 -1.400 1.00 83.31 174 ASN A N 1
ATOM 1362 C CA . ASN A 1 174 ? 2.400 -14.128 -0.735 1.00 83.31 174 ASN A CA 1
ATOM 1363 C C . ASN A 1 174 ? 1.399 -14.736 0.242 1.00 83.31 174 ASN A C 1
ATOM 1365 O O . ASN A 1 174 ? 0.985 -14.125 1.229 1.00 83.31 174 ASN A O 1
ATOM 1369 N N . ARG A 1 175 ? 0.982 -15.969 -0.043 1.00 69.31 175 ARG A N 1
ATOM 1370 C CA . ARG A 1 175 ? 0.104 -16.703 0.862 1.00 69.31 175 ARG A CA 1
ATOM 1371 C C . ARG A 1 175 ? 0.946 -17.330 1.967 1.00 69.31 175 ARG A C 1
ATOM 1373 O O . ARG A 1 175 ? 1.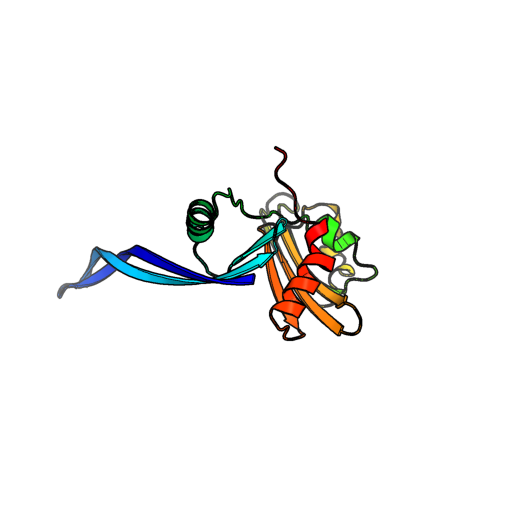917 -18.021 1.641 1.00 69.31 175 ARG A O 1
ATOM 1380 N N . PRO A 1 176 ? 0.567 -17.167 3.246 1.00 59.03 176 PRO A N 1
ATOM 1381 C CA . PRO A 1 176 ? 1.238 -17.866 4.327 1.00 59.03 176 PRO A CA 1
ATOM 1382 C C . PRO A 1 176 ? 1.219 -19.369 4.033 1.00 59.03 176 PRO A C 1
ATOM 1384 O O . PRO A 1 176 ? 0.184 -19.955 3.700 1.00 59.03 176 PRO A O 1
ATOM 1387 N N . THR A 1 177 ? 2.400 -19.985 4.073 1.00 49.72 177 THR A N 1
ATOM 1388 C CA . THR A 1 177 ? 2.528 -21.428 3.861 1.00 49.72 177 THR A CA 1
ATOM 1389 C C . THR A 1 177 ? 2.055 -22.108 5.141 1.00 49.72 177 THR A C 1
ATOM 1391 O O . THR A 1 177 ? 2.736 -22.025 6.161 1.00 49.72 177 THR A O 1
ATOM 1394 N N . VAL A 1 178 ? 0.864 -22.709 5.102 1.00 46.28 178 VAL A N 1
ATOM 1395 C CA . VAL A 1 178 ? 0.281 -23.457 6.231 1.00 46.28 178 VAL A CA 1
ATOM 1396 C C . VAL A 1 178 ? 1.042 -24.756 6.478 1.00 46.28 178 VAL A C 1
ATOM 1398 O O . VAL A 1 178 ? 1.325 -25.466 5.483 1.00 46.28 178 VAL A O 1
#

Radius of gyration: 20.66 Å; chains: 1; bounding box: 46×53×58 Å

Organism: NCBI:txid745377